Protein AF-A0A7V9FDI2-F1 (afdb_monomer)

Sequence (168 aa):
KSAIEATGGYRPEYYPAEDMDLWDRIADDTDNLILIQPEHLVAYRIHESSVSVAATRTQYLNLRWLKHSTDCRRSGRRELTRDEYLHYRSSHSAMRRLKNARELWSEVLYKNSTVLHVSGHRAKAMVPLVGSLFLYPSFWVSRMKSKFLKLGPHRPGLGQSQARNVSE

Mean predicted aligned error: 8.78 Å

pLDDT: mean 85.12, std 18.31, range [31.61, 97.5]

Solvent-accessible surface area (backbone atoms only — not comparable to full-atom values): 10045 Å² total; per-residue (Å²): 129,56,69,52,66,73,66,65,47,75,51,75,89,34,62,74,36,25,66,60,51,40,51,54,52,45,70,72,36,85,89,53,85,87,82,84,76,89,70,87,88,74,86,83,85,88,57,75,86,37,65,70,53,72,40,34,64,60,24,55,52,34,48,55,48,47,53,51,32,51,55,23,51,79,68,76,39,81,62,66,54,74,67,56,46,53,49,60,52,66,72,45,56,70,68,57,43,50,51,52,50,34,46,50,51,14,53,41,25,40,51,51,16,54,50,30,40,75,74,67,41,50,76,70,14,47,59,34,38,53,52,14,42,72,52,32,49,66,60,53,52,55,60,47,47,60,57,59,66,64,68,52,83,80,72,79,77,87,72,92,70,79,90,72,88,77,91,128

Foldseek 3Di:
DDLCVVLPHFDCLLPPCRVVLSVLSSVVDPVHDDDDDPDDPDDDDQACPDRCNVCVLSNVLSVVLSVVQSVCVVVVHDRDRSVRVVVVLVPDDPVVNLLVVLQSLLSSLQSVLVNCVVVVNNVVSVVSPVSSCVSPVVVVVVVVVVVVVVPDDPDPPDDPDDPDDDDD

Structure (mmCIF, N/CA/C/O backbone):
data_AF-A0A7V9FDI2-F1
#
_entry.id   AF-A0A7V9FDI2-F1
#
loop_
_atom_site.group_PDB
_atom_site.id
_atom_site.type_symbol
_atom_site.label_atom_id
_atom_site.label_alt_id
_atom_site.label_comp_id
_atom_site.label_asym_id
_atom_site.label_entity_id
_atom_site.label_seq_id
_atom_site.pdbx_PDB_ins_code
_atom_site.Cartn_x
_atom_site.Cartn_y
_atom_site.Cartn_z
_atom_site.occupancy
_atom_site.B_iso_or_equiv
_atom_site.auth_seq_id
_atom_site.auth_comp_id
_atom_site.auth_asym_id
_atom_site.auth_atom_id
_atom_site.pdbx_PDB_model_num
ATOM 1 N N . LYS A 1 1 ? -28.864 7.723 -4.125 1.00 62.22 1 LYS A N 1
ATOM 2 C CA . LYS A 1 1 ? -27.557 8.257 -3.677 1.00 62.22 1 LYS A CA 1
ATOM 3 C C . LYS A 1 1 ? -26.499 7.290 -4.179 1.00 62.22 1 LYS A C 1
ATOM 5 O O . LYS A 1 1 ? -26.734 6.093 -4.054 1.00 62.22 1 LYS A O 1
ATOM 10 N N . SER A 1 2 ? -25.440 7.748 -4.841 1.00 86.25 2 SER A N 1
ATOM 11 C CA . SER A 1 2 ? -24.406 6.815 -5.319 1.00 86.25 2 SER A CA 1
ATOM 12 C C . SER A 1 2 ? -23.674 6.180 -4.120 1.00 86.25 2 SER A C 1
ATOM 14 O O . SER A 1 2 ? -23.566 6.815 -3.071 1.00 86.25 2 SER A O 1
ATOM 16 N N . ALA A 1 3 ? -23.167 4.945 -4.240 1.00 89.75 3 ALA A N 1
ATOM 17 C CA . ALA A 1 3 ? -22.409 4.286 -3.157 1.00 89.75 3 ALA A CA 1
ATOM 18 C C . ALA A 1 3 ? -21.193 5.128 -2.703 1.00 89.75 3 ALA A C 1
ATOM 20 O O . ALA A 1 3 ? -20.820 5.167 -1.531 1.00 89.75 3 ALA A O 1
ATOM 21 N N . ILE A 1 4 ? -20.621 5.893 -3.635 1.00 91.56 4 ILE A N 1
ATOM 22 C CA . ILE A 1 4 ? -19.538 6.847 -3.379 1.00 91.56 4 ILE A CA 1
ATOM 23 C C . ILE A 1 4 ? -20.015 7.993 -2.472 1.00 91.56 4 ILE A C 1
ATOM 25 O O . ILE A 1 4 ? -19.371 8.307 -1.473 1.00 91.56 4 ILE A O 1
ATOM 29 N N . GLU A 1 5 ? -21.158 8.611 -2.774 1.00 90.56 5 GLU A N 1
ATOM 30 C CA . GLU A 1 5 ? -21.741 9.670 -1.936 1.00 90.56 5 GLU A CA 1
ATOM 31 C C . GLU A 1 5 ? -22.185 9.154 -0.563 1.00 90.56 5 GLU A C 1
ATOM 33 O O . GLU A 1 5 ? -22.148 9.898 0.420 1.00 90.56 5 GLU A O 1
ATOM 38 N N . ALA A 1 6 ? -22.664 7.910 -0.488 1.00 90.62 6 ALA A N 1
ATOM 39 C CA . ALA A 1 6 ? -23.076 7.285 0.766 1.00 90.62 6 ALA A CA 1
ATOM 40 C C . ALA A 1 6 ? -21.882 7.097 1.714 1.00 90.62 6 ALA A C 1
ATOM 42 O O . ALA A 1 6 ? -21.986 7.405 2.898 1.00 90.62 6 ALA A O 1
ATOM 43 N N . THR A 1 7 ? -20.728 6.707 1.168 1.00 91.88 7 THR A N 1
ATOM 44 C CA . THR A 1 7 ? -19.489 6.483 1.928 1.00 91.88 7 THR A CA 1
ATOM 45 C C . THR A 1 7 ? -18.670 7.752 2.186 1.00 91.88 7 THR A C 1
ATOM 47 O O . THR A 1 7 ? -17.694 7.698 2.936 1.00 91.88 7 THR A O 1
ATOM 50 N N . GLY A 1 8 ? -19.055 8.898 1.613 1.00 93.12 8 GLY A N 1
ATOM 51 C CA . GLY A 1 8 ? -18.385 10.190 1.812 1.00 93.12 8 GLY A CA 1
ATOM 52 C C . GLY A 1 8 ? -17.271 10.508 0.809 1.00 93.12 8 GLY A C 1
ATOM 53 O O . GLY A 1 8 ? -16.502 11.437 1.038 1.00 93.12 8 GLY A O 1
ATOM 54 N N . GLY A 1 9 ? -17.179 9.771 -0.303 1.00 94.38 9 GLY A N 1
ATOM 55 C CA . GLY A 1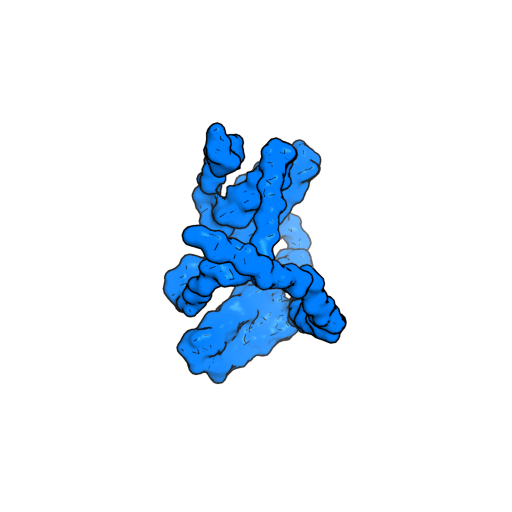 9 ? -16.232 10.051 -1.385 1.00 94.38 9 GLY A CA 1
ATOM 56 C C . GLY A 1 9 ? -14.775 9.713 -1.059 1.00 94.38 9 GLY A C 1
ATOM 57 O O . GLY A 1 9 ? -14.487 8.936 -0.147 1.00 94.38 9 GLY A O 1
ATOM 58 N N . TYR A 1 10 ? -13.849 10.259 -1.852 1.00 95.88 10 TYR A N 1
ATOM 59 C CA . TYR A 1 10 ? -12.407 10.052 -1.691 1.00 95.88 10 TYR A CA 1
ATOM 60 C C . TYR A 1 10 ? -11.847 10.824 -0.494 1.00 95.88 10 TYR A C 1
ATOM 62 O O . TYR A 1 10 ? -12.189 11.984 -0.272 1.00 95.88 10 TYR A O 1
ATOM 70 N N . ARG A 1 11 ? -10.924 10.186 0.229 1.00 96.12 11 ARG A N 1
ATOM 71 C CA . ARG A 1 11 ? -10.185 10.772 1.351 1.00 96.12 11 ARG A CA 1
ATOM 72 C C . ARG A 1 11 ? -8.760 11.138 0.908 1.00 96.12 11 ARG A C 1
ATOM 74 O O . ARG A 1 11 ? -7.940 10.230 0.730 1.00 96.12 11 ARG A O 1
ATOM 81 N N . PRO A 1 12 ? -8.449 12.428 0.668 1.00 95.62 12 PRO A N 1
ATOM 82 C CA . PRO A 1 12 ? -7.181 12.850 0.063 1.00 95.62 12 PRO A CA 1
ATOM 83 C C . PRO A 1 12 ? -5.948 12.499 0.906 1.00 95.62 12 PRO A C 1
ATOM 85 O O . PRO A 1 12 ? -4.851 12.354 0.371 1.00 95.62 12 PRO A O 1
ATOM 88 N N . GLU A 1 13 ? -6.108 12.311 2.214 1.00 95.25 13 GLU A N 1
ATOM 89 C CA . GLU A 1 13 ? -5.040 11.914 3.126 1.00 95.25 13 GLU A CA 1
ATOM 90 C C . GLU A 1 13 ? -4.408 10.555 2.774 1.00 95.25 13 GLU A C 1
ATOM 92 O O . GLU A 1 13 ? -3.234 10.334 3.084 1.00 95.25 13 GLU A O 1
ATOM 97 N N . TYR A 1 14 ? -5.135 9.671 2.079 1.00 95.00 14 TYR A N 1
ATOM 98 C CA . TYR A 1 14 ? -4.626 8.366 1.646 1.00 95.00 14 TYR A CA 1
ATOM 99 C C . TYR A 1 14 ? -3.825 8.414 0.339 1.00 95.00 14 TYR A C 1
ATOM 101 O O . TYR A 1 14 ? -3.200 7.410 -0.011 1.00 95.00 14 TYR A O 1
ATOM 109 N N . TYR A 1 15 ? -3.752 9.554 -0.355 1.00 94.50 15 TYR A N 1
ATOM 110 C CA . TYR A 1 15 ? -3.069 9.655 -1.647 1.00 94.50 15 TYR A CA 1
ATOM 111 C C . TYR A 1 15 ? -1.597 9.212 -1.591 1.00 94.50 15 TYR A C 1
ATOM 113 O O . TYR A 1 15 ? -0.841 9.744 -0.769 1.00 94.50 15 TYR A O 1
ATOM 121 N N . PRO A 1 16 ? -1.132 8.268 -2.443 1.00 94.06 16 PRO A N 1
ATOM 122 C CA . PRO A 1 16 ? -1.783 7.724 -3.649 1.00 94.06 16 PRO A CA 1
ATOM 123 C C . PRO A 1 16 ? -2.365 6.300 -3.467 1.00 94.06 16 PRO A C 1
ATOM 125 O O . PRO A 1 16 ? -1.913 5.342 -4.103 1.00 94.06 16 PRO A O 1
ATOM 128 N N . ALA A 1 17 ? -3.283 6.135 -2.519 1.00 95.44 17 ALA A N 1
ATOM 129 C CA . ALA A 1 17 ? -4.001 4.891 -2.213 1.00 95.44 17 ALA A CA 1
ATOM 130 C C . ALA A 1 17 ? -5.466 5.157 -1.793 1.00 95.44 17 ALA A C 1
ATOM 132 O O . ALA A 1 17 ? -6.093 4.342 -1.116 1.00 95.44 17 ALA A O 1
ATOM 133 N N . GLU A 1 18 ? -5.990 6.331 -2.138 1.00 95.81 18 GLU A N 1
ATOM 134 C CA . GLU A 1 18 ? -7.337 6.804 -1.817 1.00 95.81 18 GLU A CA 1
ATOM 135 C C . GLU A 1 18 ? -8.439 5.984 -2.496 1.00 95.81 18 GLU A C 1
ATOM 137 O O . GLU A 1 18 ? -9.543 5.867 -1.967 1.00 95.81 18 GLU A O 1
ATOM 142 N N . ASP A 1 19 ? -8.133 5.398 -3.652 1.00 94.94 19 ASP A N 1
ATOM 143 C CA . ASP A 1 19 ? -9.007 4.495 -4.391 1.00 94.94 19 ASP A CA 1
ATOM 144 C C . ASP A 1 19 ? -9.277 3.212 -3.605 1.00 94.94 19 ASP A C 1
ATOM 146 O O . ASP A 1 19 ? -10.429 2.816 -3.435 1.00 94.94 19 ASP A O 1
ATOM 150 N N . MET A 1 20 ? -8.225 2.605 -3.063 1.00 95.81 20 MET A N 1
ATOM 151 C CA . MET A 1 20 ? -8.323 1.419 -2.220 1.00 95.81 20 MET A CA 1
ATOM 152 C C . MET A 1 20 ? -9.124 1.702 -0.942 1.00 95.81 20 MET A C 1
ATOM 154 O O . MET A 1 20 ? -9.899 0.848 -0.524 1.00 95.81 20 MET A O 1
ATOM 158 N N . ASP A 1 21 ? -8.977 2.888 -0.334 1.00 96.75 21 ASP A N 1
ATOM 159 C CA . ASP A 1 21 ? -9.728 3.248 0.883 1.00 96.75 21 ASP A CA 1
ATOM 160 C C . ASP A 1 21 ? -11.222 3.387 0.580 1.00 96.75 21 ASP A C 1
ATOM 162 O O . ASP A 1 21 ? -12.061 2.899 1.341 1.00 96.75 21 ASP A O 1
ATOM 166 N N . LEU A 1 22 ? -11.558 4.021 -0.547 1.00 95.88 22 LEU A N 1
ATOM 167 C CA . LEU A 1 22 ? -12.938 4.147 -0.996 1.00 95.88 22 LEU A CA 1
ATOM 168 C C . LEU A 1 22 ? -13.573 2.771 -1.216 1.00 95.88 22 LEU A C 1
ATOM 170 O O . LEU A 1 22 ? -14.664 2.520 -0.707 1.00 95.88 22 LEU A O 1
ATOM 174 N N . TRP A 1 23 ? -12.888 1.872 -1.927 1.00 95.38 23 TRP A N 1
ATOM 175 C CA . TRP A 1 23 ? -13.394 0.519 -2.166 1.00 95.38 23 TRP A CA 1
ATOM 176 C C . TRP A 1 23 ? -13.550 -0.290 -0.878 1.00 95.38 23 TRP A C 1
ATOM 178 O O . TRP A 1 23 ? -14.573 -0.952 -0.722 1.00 95.38 23 TRP A O 1
ATOM 188 N N . ASP A 1 24 ? -12.602 -0.202 0.060 1.00 95.00 24 ASP A N 1
ATOM 189 C CA . ASP A 1 24 ? -12.718 -0.857 1.369 1.00 95.00 24 ASP A CA 1
ATOM 190 C C . ASP A 1 24 ? -13.944 -0.344 2.141 1.00 95.00 24 ASP A C 1
ATOM 192 O O . ASP A 1 24 ? -14.679 -1.140 2.719 1.00 95.00 24 ASP A O 1
ATOM 196 N N . ARG A 1 25 ? -14.208 0.970 2.126 1.00 94.81 25 ARG A N 1
ATOM 197 C CA . ARG A 1 25 ? -15.391 1.554 2.785 1.00 94.81 25 ARG A CA 1
ATOM 198 C C . ARG A 1 25 ? -16.703 1.165 2.116 1.00 94.81 25 ARG A C 1
ATOM 200 O O . ARG A 1 25 ? -17.670 0.910 2.822 1.00 94.81 25 ARG A O 1
ATOM 207 N N . ILE A 1 26 ? -16.742 1.111 0.784 1.00 95.00 26 ILE A N 1
ATOM 208 C CA . ILE A 1 26 ? -17.917 0.623 0.047 1.00 95.00 26 ILE A CA 1
ATOM 209 C C . ILE A 1 26 ? -18.167 -0.852 0.375 1.00 95.00 26 ILE A C 1
ATOM 211 O O . ILE A 1 26 ? -19.316 -1.241 0.545 1.00 95.00 26 ILE A O 1
ATOM 215 N N . ALA A 1 27 ? -17.107 -1.656 0.492 1.00 93.50 27 ALA A N 1
ATOM 216 C CA . ALA A 1 27 ? -17.198 -3.076 0.822 1.00 93.50 27 ALA A CA 1
ATOM 217 C C . ALA A 1 27 ? -17.610 -3.350 2.277 1.00 93.50 27 ALA A C 1
ATOM 219 O O . ALA A 1 27 ? -18.158 -4.412 2.558 1.00 93.50 27 ALA A O 1
ATOM 220 N N . ASP A 1 28 ? -17.314 -2.432 3.200 1.00 92.19 28 ASP A N 1
ATOM 221 C CA . ASP A 1 28 ? -17.702 -2.545 4.610 1.00 92.19 28 ASP A CA 1
ATOM 222 C C . ASP A 1 28 ? -19.181 -2.181 4.855 1.00 92.19 28 ASP A C 1
ATOM 224 O O . ASP A 1 28 ? -19.725 -2.506 5.910 1.00 92.19 28 ASP A O 1
ATOM 228 N N . ASP A 1 29 ? -19.832 -1.511 3.902 1.00 89.12 29 ASP A N 1
ATOM 229 C CA . ASP A 1 29 ? -21.247 -1.143 3.964 1.00 89.12 29 ASP A CA 1
ATOM 230 C C . ASP A 1 29 ? -22.132 -2.306 3.482 1.00 89.12 29 ASP A C 1
ATOM 232 O O . ASP A 1 29 ? -22.023 -2.770 2.346 1.00 89.12 29 ASP A O 1
ATOM 236 N N . THR A 1 30 ? -23.020 -2.776 4.363 1.00 82.44 30 THR A N 1
ATOM 237 C CA . THR A 1 30 ? -23.882 -3.946 4.138 1.00 82.44 30 THR A CA 1
ATOM 238 C C . THR A 1 30 ? -24.951 -3.731 3.075 1.00 82.44 30 THR A C 1
ATOM 240 O O . THR A 1 30 ? -25.483 -4.713 2.557 1.00 82.44 30 THR A O 1
ATOM 243 N N . ASP A 1 31 ? -25.261 -2.478 2.743 1.00 88.06 31 ASP A N 1
ATOM 244 C CA . ASP A 1 31 ? -26.266 -2.148 1.732 1.00 88.06 31 ASP A CA 1
ATOM 245 C C . ASP A 1 31 ? -25.690 -2.213 0.305 1.00 88.06 31 ASP A C 1
ATOM 247 O O . ASP A 1 31 ? -26.438 -2.182 -0.678 1.00 88.06 31 ASP A O 1
ATOM 251 N N . ASN A 1 32 ? -24.363 -2.342 0.166 1.00 87.88 32 ASN A N 1
ATOM 252 C CA . ASN A 1 32 ? -23.687 -2.421 -1.123 1.00 87.88 32 ASN A CA 1
ATOM 253 C C . ASN A 1 32 ? -23.331 -3.867 -1.492 1.00 87.88 32 ASN A C 1
ATOM 255 O O . ASN A 1 32 ? -22.683 -4.596 -0.744 1.00 87.88 32 ASN A O 1
ATOM 259 N N . LEU A 1 33 ? -23.672 -4.263 -2.721 1.00 90.19 33 LEU A N 1
ATOM 260 C CA . LEU A 1 33 ? -23.220 -5.517 -3.322 1.00 90.19 33 LEU A CA 1
ATOM 261 C C . LEU A 1 33 ? -22.106 -5.240 -4.339 1.00 90.19 33 LEU A C 1
ATOM 263 O O . LEU A 1 33 ? -22.330 -4.559 -5.340 1.00 90.19 33 LEU A O 1
ATOM 267 N N . ILE A 1 34 ? -20.916 -5.802 -4.112 1.00 91.06 34 ILE A N 1
ATOM 268 C CA . ILE A 1 34 ? -19.789 -5.714 -5.051 1.00 91.06 34 ILE A CA 1
ATOM 269 C C . ILE A 1 34 ? -19.743 -6.979 -5.911 1.00 91.06 34 ILE A C 1
ATOM 271 O O . ILE A 1 34 ? -19.492 -8.077 -5.415 1.00 91.06 34 ILE A O 1
ATOM 275 N N . LEU A 1 35 ? -19.946 -6.812 -7.218 1.00 92.94 35 LEU A N 1
ATOM 276 C CA . LEU A 1 35 ? -19.824 -7.878 -8.213 1.00 92.94 35 LEU A CA 1
ATOM 277 C C . LEU A 1 35 ? -18.480 -7.769 -8.945 1.00 92.94 35 LEU A C 1
ATOM 279 O O . LEU A 1 35 ? -18.022 -6.671 -9.257 1.00 92.94 35 LEU A O 1
ATOM 283 N N . ILE A 1 36 ? -17.851 -8.911 -9.234 1.00 91.44 36 ILE A N 1
ATOM 284 C CA . ILE A 1 36 ? -16.570 -8.980 -9.951 1.00 91.44 36 ILE A CA 1
ATOM 285 C C . ILE A 1 36 ? -16.824 -9.521 -11.356 1.00 91.44 36 ILE A C 1
ATOM 287 O O . ILE A 1 36 ? -17.232 -10.671 -11.506 1.00 91.44 36 ILE A O 1
ATOM 291 N N . GLN A 1 37 ? -16.534 -8.707 -12.370 1.00 93.31 37 GLN A N 1
ATOM 292 C CA . GLN A 1 37 ? -16.608 -9.116 -13.771 1.00 93.31 37 GLN A CA 1
ATOM 293 C C . GLN A 1 37 ? -15.315 -9.842 -14.182 1.00 93.31 37 GLN A C 1
ATOM 295 O O . GLN A 1 37 ? -14.235 -9.262 -14.026 1.00 93.31 37 GLN A O 1
ATOM 300 N N . PRO A 1 38 ? -15.375 -11.098 -14.670 1.00 92.00 38 PRO A N 1
ATOM 301 C CA . PRO A 1 38 ? -14.176 -11.861 -15.014 1.00 92.00 38 PRO A CA 1
ATOM 302 C C . PRO A 1 38 ? -13.508 -11.399 -16.317 1.00 92.00 38 PRO A C 1
ATOM 304 O O . PRO A 1 38 ? -12.317 -11.648 -16.510 1.00 92.00 38 PRO A O 1
ATOM 307 N N . GLU A 1 39 ? -14.241 -10.743 -17.215 1.00 95.25 39 GLU A N 1
ATOM 308 C CA . GLU A 1 39 ? -13.729 -10.267 -18.495 1.00 95.25 39 GLU A CA 1
ATOM 309 C C . GLU A 1 39 ? -12.788 -9.069 -18.325 1.00 95.25 39 GLU A C 1
ATOM 311 O O . GLU A 1 39 ? -13.028 -8.125 -17.571 1.00 95.25 39 GLU A O 1
ATOM 316 N N . HIS A 1 40 ? -11.710 -9.072 -19.106 1.00 91.69 40 HIS A N 1
ATOM 317 C CA . HIS A 1 40 ? -10.782 -7.953 -19.167 1.00 91.69 40 HIS A CA 1
ATOM 318 C C . HIS A 1 40 ? -11.372 -6.821 -20.011 1.00 91.69 40 HIS A C 1
ATOM 320 O O . HIS A 1 40 ? -11.315 -6.863 -21.237 1.00 91.69 40 HIS A O 1
ATOM 326 N N . LEU A 1 41 ? -11.911 -5.796 -19.350 1.00 93.81 41 LEU A N 1
ATOM 327 C CA . LEU A 1 41 ? -12.520 -4.646 -20.031 1.00 93.81 41 LEU A CA 1
ATOM 328 C C . LEU A 1 41 ? -11.548 -3.483 -20.277 1.00 93.81 41 LEU A C 1
ATOM 330 O O . LEU A 1 41 ? -11.828 -2.607 -21.089 1.00 93.81 41 LEU A O 1
ATOM 334 N N . VAL A 1 42 ? -10.412 -3.448 -19.572 1.00 91.88 42 VAL A N 1
ATOM 335 C CA . VAL A 1 42 ? -9.474 -2.317 -19.610 1.00 91.88 42 VAL A CA 1
ATOM 336 C C . VAL A 1 42 ? -8.031 -2.806 -19.696 1.00 91.88 42 VAL A C 1
ATOM 338 O O . VAL A 1 42 ? -7.612 -3.690 -18.948 1.00 91.88 42 VAL A O 1
ATOM 341 N N . ALA A 1 43 ? -7.246 -2.176 -20.573 1.00 89.50 43 ALA A N 1
ATOM 342 C CA . ALA A 1 43 ? -5.795 -2.309 -20.615 1.00 89.50 43 ALA A CA 1
ATOM 343 C C . ALA A 1 43 ? -5.148 -1.109 -19.910 1.00 89.50 43 ALA A C 1
ATOM 345 O O . ALA A 1 43 ? -5.220 0.023 -20.387 1.00 89.50 43 ALA A O 1
ATOM 346 N N . TYR A 1 44 ? -4.510 -1.348 -18.764 1.00 85.75 44 TYR A N 1
ATOM 347 C CA . TYR A 1 44 ? -3.835 -0.289 -18.017 1.00 85.75 44 TYR A CA 1
ATOM 348 C C . TYR A 1 44 ? -2.410 -0.069 -18.537 1.00 85.75 44 TYR A C 1
ATOM 350 O O . TYR A 1 44 ? -1.621 -1.012 -18.640 1.00 85.75 44 TYR A O 1
ATOM 358 N N . ARG A 1 45 ? -2.047 1.184 -18.833 1.00 87.00 45 ARG A N 1
ATOM 359 C CA . ARG A 1 45 ? -0.683 1.539 -19.245 1.00 87.00 45 ARG A CA 1
ATOM 360 C C . ARG A 1 45 ? 0.219 1.668 -18.019 1.00 87.00 45 ARG A C 1
ATOM 362 O O . ARG A 1 45 ? -0.011 2.502 -17.150 1.00 87.00 45 ARG A O 1
ATOM 369 N N . ILE A 1 46 ? 1.302 0.899 -17.990 1.00 83.56 46 ILE A N 1
ATOM 370 C CA . ILE A 1 46 ? 2.368 1.058 -16.995 1.00 83.56 46 ILE A CA 1
ATOM 371 C C . ILE A 1 46 ? 3.414 2.014 -17.570 1.00 83.56 46 ILE A C 1
ATOM 373 O O . ILE A 1 46 ? 3.964 1.751 -18.635 1.00 83.56 46 ILE A O 1
ATOM 377 N N . HIS A 1 47 ? 3.689 3.114 -16.872 1.00 84.12 47 HIS A N 1
ATOM 378 C CA . HIS A 1 47 ? 4.732 4.066 -17.250 1.00 84.12 47 HIS A CA 1
ATOM 379 C C . HIS A 1 47 ? 5.406 4.677 -16.015 1.00 84.12 47 HIS A C 1
ATOM 381 O O . HIS A 1 47 ? 4.823 4.739 -14.928 1.00 84.12 47 HIS A O 1
ATOM 387 N N . GLU A 1 48 ? 6.646 5.131 -16.194 1.00 81.69 48 GLU A N 1
ATOM 388 C CA . GLU A 1 48 ? 7.517 5.631 -15.121 1.00 81.69 48 GLU A CA 1
ATOM 389 C C . GLU A 1 48 ? 6.978 6.889 -14.437 1.00 81.69 48 GLU A C 1
ATOM 391 O O . GLU A 1 48 ? 7.115 7.042 -13.228 1.00 81.69 48 GLU A O 1
ATOM 396 N N . SER A 1 49 ? 6.308 7.758 -15.195 1.00 84.88 49 SER A N 1
ATOM 397 C CA . SER A 1 49 ? 5.718 8.998 -14.680 1.00 84.88 49 SER A CA 1
ATOM 398 C C . SER A 1 49 ? 4.371 8.811 -13.976 1.00 84.88 49 SER A C 1
ATOM 400 O O . SER A 1 49 ? 3.769 9.792 -13.549 1.00 84.88 49 SER A O 1
ATOM 402 N N . SER A 1 50 ? 3.867 7.578 -13.849 1.00 87.44 50 SER A N 1
ATOM 403 C CA . SER A 1 50 ? 2.634 7.345 -13.094 1.00 87.44 50 SER A CA 1
ATOM 404 C C . SER A 1 50 ? 2.865 7.626 -11.611 1.00 87.44 50 SER A C 1
ATOM 406 O O . SER A 1 50 ? 3.922 7.309 -11.061 1.00 87.44 50 SER A O 1
ATOM 408 N N . VAL A 1 51 ? 1.860 8.187 -10.939 1.00 87.88 51 VAL A N 1
ATOM 409 C CA . VAL A 1 51 ? 1.929 8.526 -9.508 1.00 87.88 51 VAL A CA 1
ATOM 410 C C . VAL A 1 51 ? 2.324 7.311 -8.669 1.00 87.88 51 VAL A C 1
ATOM 412 O O . VAL A 1 51 ? 3.209 7.404 -7.820 1.00 87.88 51 VAL A O 1
ATOM 415 N N . SER A 1 52 ? 1.728 6.149 -8.947 1.00 83.56 52 SER A N 1
ATOM 416 C CA . SER A 1 52 ? 2.034 4.896 -8.250 1.00 83.56 52 SER A CA 1
ATOM 417 C C . SER A 1 52 ? 3.488 4.446 -8.409 1.00 83.56 52 SER A C 1
ATOM 419 O O . SER A 1 52 ? 3.992 3.685 -7.589 1.00 83.56 52 SER A O 1
ATOM 421 N N . VAL A 1 53 ? 4.178 4.887 -9.465 1.00 86.81 53 VAL A N 1
ATOM 422 C CA . VAL A 1 53 ? 5.606 4.622 -9.660 1.00 86.81 53 VAL A CA 1
ATOM 423 C C . VAL A 1 53 ? 6.445 5.710 -8.995 1.00 86.81 53 VAL A C 1
ATOM 425 O O . VAL A 1 53 ? 7.289 5.391 -8.154 1.00 86.81 53 VAL A O 1
ATOM 428 N N . ALA A 1 54 ? 6.170 6.982 -9.286 1.00 88.81 54 ALA A N 1
ATOM 429 C CA . ALA A 1 54 ? 6.912 8.117 -8.738 1.00 88.81 54 ALA A CA 1
ATOM 430 C C . ALA A 1 54 ? 6.876 8.165 -7.198 1.00 88.81 54 ALA A C 1
ATOM 432 O O . ALA A 1 54 ? 7.874 8.483 -6.553 1.00 88.81 54 ALA A O 1
ATOM 433 N N . ALA A 1 55 ? 5.748 7.782 -6.596 1.00 91.62 55 ALA A N 1
ATOM 434 C CA . ALA A 1 55 ? 5.520 7.797 -5.156 1.00 91.62 55 ALA A CA 1
ATOM 435 C C . ALA A 1 55 ? 5.430 6.387 -4.540 1.00 91.62 55 ALA A C 1
ATOM 437 O O . ALA A 1 55 ? 4.829 6.224 -3.479 1.00 91.62 55 ALA A O 1
ATOM 438 N N . THR A 1 56 ? 6.056 5.371 -5.155 1.00 93.25 56 THR A N 1
ATOM 439 C CA . THR A 1 56 ? 5.953 3.947 -4.753 1.00 93.25 56 THR A CA 1
ATOM 440 C C . THR A 1 56 ? 6.100 3.725 -3.241 1.00 93.25 56 THR A C 1
ATOM 442 O O . THR A 1 56 ? 5.293 3.039 -2.615 1.00 93.25 56 THR A O 1
ATOM 445 N N . ARG A 1 57 ? 7.126 4.315 -2.610 1.00 95.06 57 ARG A N 1
ATOM 446 C CA . ARG A 1 57 ? 7.350 4.156 -1.161 1.00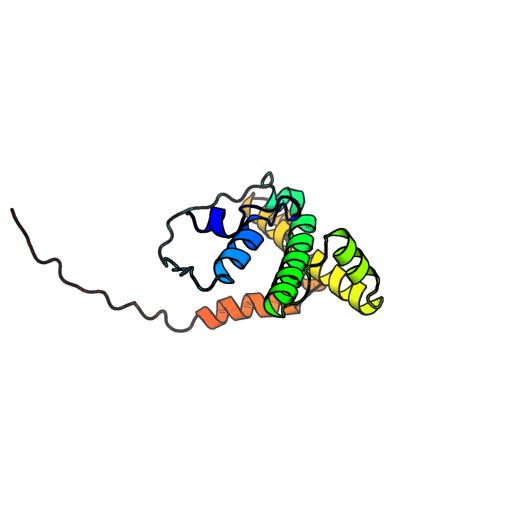 95.06 57 ARG A CA 1
ATOM 447 C C . ARG A 1 57 ? 6.199 4.741 -0.341 1.00 95.06 57 ARG A C 1
ATOM 449 O O . ARG A 1 57 ? 5.753 4.103 0.609 1.00 95.06 57 ARG A O 1
ATOM 456 N N . THR A 1 58 ? 5.736 5.936 -0.697 1.00 94.94 58 THR A N 1
ATOM 457 C CA . THR A 1 58 ? 4.597 6.593 -0.045 1.00 94.94 58 THR A CA 1
ATOM 458 C C . THR A 1 58 ? 3.326 5.778 -0.238 1.00 94.94 58 THR A C 1
ATOM 460 O O . THR A 1 58 ? 2.618 5.542 0.734 1.00 94.94 58 THR A O 1
ATOM 463 N N . GLN A 1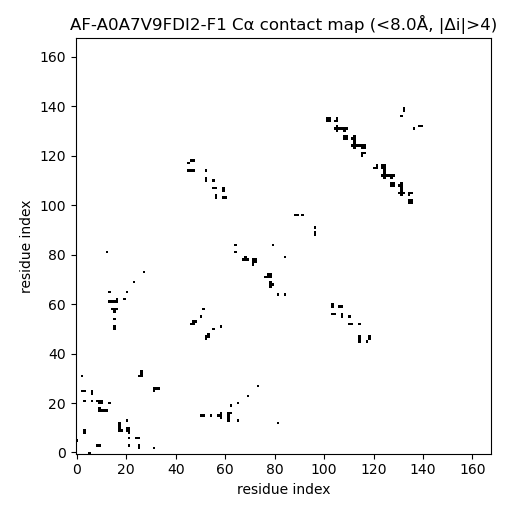 59 ? 3.097 5.251 -1.443 1.00 94.94 59 GLN A N 1
ATOM 464 C CA . GLN A 1 59 ? 1.971 4.370 -1.734 1.00 94.94 59 GLN A CA 1
ATOM 465 C C . GLN A 1 59 ? 1.953 3.153 -0.804 1.00 94.94 59 GLN A C 1
ATOM 467 O O . GLN A 1 59 ? 0.954 2.908 -0.139 1.00 94.94 59 GLN A O 1
ATOM 472 N N . TYR A 1 60 ? 3.063 2.419 -0.680 1.00 95.12 60 TYR A N 1
ATOM 473 C CA . TYR A 1 60 ? 3.124 1.255 0.213 1.00 95.12 60 TYR A CA 1
ATOM 474 C C . TYR A 1 60 ? 2.954 1.618 1.692 1.00 95.12 60 TYR A C 1
ATOM 476 O O . TYR A 1 60 ? 2.367 0.849 2.454 1.00 95.12 60 TYR A O 1
ATOM 484 N N . LEU A 1 61 ? 3.456 2.777 2.121 1.00 95.38 61 LEU A N 1
ATOM 485 C CA . LEU A 1 61 ? 3.230 3.270 3.480 1.00 95.38 61 LEU A CA 1
ATOM 486 C C . LEU A 1 61 ? 1.748 3.560 3.730 1.00 95.38 61 LEU A C 1
ATOM 488 O O . LEU A 1 61 ? 1.226 3.143 4.764 1.00 95.38 61 LEU A O 1
ATOM 492 N N . ASN A 1 62 ? 1.080 4.204 2.776 1.00 96.06 62 ASN A N 1
ATOM 493 C CA . ASN A 1 62 ? -0.343 4.501 2.863 1.00 96.06 62 ASN A CA 1
ATOM 494 C C . ASN A 1 62 ? -1.191 3.232 2.776 1.00 96.06 62 ASN A C 1
ATOM 496 O O . ASN A 1 62 ? -2.117 3.101 3.556 1.00 96.06 62 ASN A O 1
ATOM 500 N N . LEU A 1 63 ? -0.836 2.247 1.946 1.00 96.19 63 LEU A N 1
ATOM 501 C CA . LEU A 1 63 ? -1.516 0.944 1.915 1.00 96.19 63 LEU A CA 1
ATOM 502 C C . LEU A 1 63 ? -1.417 0.205 3.258 1.00 96.19 63 LEU A C 1
ATOM 504 O O . LEU A 1 63 ? -2.369 -0.439 3.694 1.00 96.19 63 LEU A O 1
ATOM 508 N N . ARG A 1 64 ? -0.271 0.294 3.945 1.00 96.56 64 ARG A N 1
ATOM 509 C CA . ARG A 1 64 ? -0.107 -0.284 5.291 1.00 96.56 64 ARG A CA 1
ATOM 510 C C . ARG A 1 64 ? -0.922 0.472 6.343 1.00 96.56 64 ARG A C 1
ATOM 512 O O . ARG A 1 64 ? -1.421 -0.165 7.271 1.00 96.56 64 ARG A O 1
ATOM 519 N N . TRP A 1 65 ? -1.030 1.795 6.217 1.00 97.50 65 TRP A N 1
ATOM 520 C CA . TRP A 1 65 ? -1.896 2.613 7.068 1.00 97.50 65 TRP A CA 1
ATOM 521 C C . TRP A 1 65 ? -3.369 2.290 6.824 1.00 97.50 65 TRP A C 1
ATOM 523 O O . TRP A 1 65 ? -4.053 1.928 7.768 1.00 97.50 65 TRP A O 1
ATOM 533 N N . LEU A 1 66 ? -3.808 2.288 5.569 1.00 97.50 66 LEU A N 1
ATOM 534 C CA . LEU A 1 66 ? -5.144 1.903 5.125 1.00 97.50 66 LEU A CA 1
ATOM 535 C C . LEU A 1 66 ? -5.539 0.537 5.670 1.00 97.50 66 LEU A C 1
ATOM 537 O O . LEU A 1 66 ? -6.561 0.432 6.330 1.00 97.50 66 LEU A O 1
ATOM 541 N N . LYS A 1 67 ? -4.687 -0.486 5.519 1.00 96.88 67 LYS A N 1
ATOM 542 C CA . LYS A 1 67 ? -4.953 -1.810 6.100 1.00 96.88 67 LYS A CA 1
ATOM 543 C C . LYS A 1 67 ? -5.205 -1.732 7.610 1.00 96.88 67 LYS A C 1
ATOM 545 O O . LYS A 1 67 ? -6.129 -2.359 8.111 1.00 96.88 67 LYS A O 1
ATOM 550 N N . HIS A 1 68 ? -4.384 -0.969 8.333 1.00 97.12 68 HIS A N 1
ATOM 551 C CA . HIS A 1 68 ? -4.569 -0.774 9.768 1.00 97.12 68 HIS A CA 1
ATOM 552 C C . HIS A 1 68 ? -5.877 -0.034 10.087 1.00 97.12 68 HIS A C 1
ATOM 554 O O . HIS A 1 68 ? -6.576 -0.427 11.017 1.00 97.12 68 HIS A O 1
ATOM 560 N N . SER A 1 69 ? -6.227 0.993 9.312 1.00 96.75 69 SER A N 1
ATOM 561 C CA . SER A 1 69 ? -7.491 1.722 9.438 1.00 96.75 69 SER A CA 1
ATOM 562 C C . SER A 1 69 ? -8.693 0.812 9.186 1.00 96.75 69 SER A C 1
ATOM 564 O O . SER A 1 69 ? -9.603 0.787 10.009 1.00 96.75 69 SER A O 1
ATOM 566 N N . THR A 1 70 ? -8.663 -0.003 8.128 1.00 96.19 70 THR A N 1
ATOM 567 C CA . 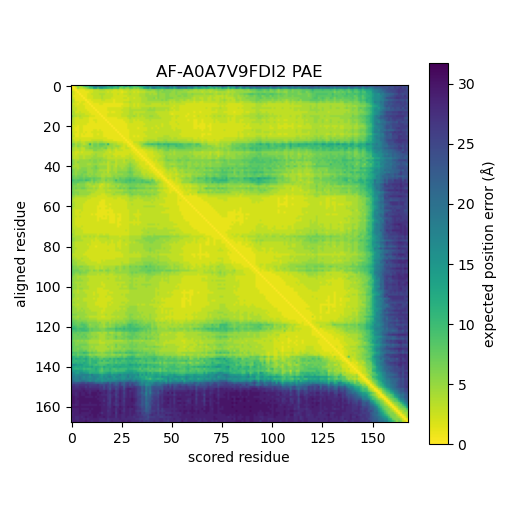THR A 1 70 ? -9.694 -1.005 7.819 1.00 96.19 70 THR A CA 1
ATOM 568 C C . THR A 1 70 ? -9.839 -2.019 8.958 1.00 96.19 70 THR A C 1
ATOM 570 O O . THR A 1 70 ? -10.952 -2.285 9.410 1.00 96.19 70 THR A O 1
ATOM 573 N N . ASP A 1 71 ? -8.729 -2.532 9.501 1.00 96.75 71 ASP A N 1
ATOM 574 C CA . ASP A 1 71 ? -8.750 -3.440 10.658 1.00 96.75 71 ASP A CA 1
ATOM 575 C C . ASP A 1 71 ? -9.351 -2.762 11.909 1.00 96.75 71 ASP A C 1
ATOM 577 O O . ASP A 1 71 ? -10.097 -3.389 12.669 1.00 96.75 71 ASP A O 1
ATOM 581 N N . CYS A 1 72 ? -9.051 -1.481 12.153 1.00 96.12 72 CYS A N 1
ATOM 582 C CA . CYS A 1 72 ? -9.651 -0.705 13.242 1.00 96.12 72 CYS A CA 1
ATOM 583 C C . CYS A 1 72 ? -11.159 -0.525 13.042 1.00 96.12 72 CYS A C 1
ATOM 585 O O . CYS A 1 72 ? -11.923 -0.876 13.940 1.00 96.12 72 CYS A O 1
ATOM 587 N N . ARG A 1 73 ? -11.589 -0.087 11.856 1.00 94.31 73 ARG A N 1
ATOM 588 C CA . ARG A 1 73 ? -12.999 0.125 11.507 1.00 94.31 73 ARG A CA 1
ATOM 589 C C . ARG A 1 73 ? -13.830 -1.141 11.700 1.00 94.31 73 ARG A C 1
ATOM 591 O O . ARG A 1 73 ? -14.822 -1.120 12.422 1.00 94.31 73 ARG A O 1
ATOM 598 N N . ARG A 1 74 ? -13.367 -2.270 11.152 1.00 94.31 74 ARG A N 1
ATOM 599 C CA . ARG A 1 74 ? -14.033 -3.582 11.269 1.00 94.31 74 ARG A CA 1
ATOM 600 C C . ARG A 1 74 ? -14.070 -4.132 12.693 1.00 94.31 74 ARG A C 1
ATOM 602 O O . ARG A 1 74 ? -14.910 -4.966 13.003 1.00 94.31 74 ARG A O 1
ATOM 609 N N . SER A 1 75 ? -13.167 -3.674 13.559 1.00 96.00 75 SER A N 1
ATOM 610 C CA . SER A 1 75 ? -13.163 -4.021 14.987 1.00 96.00 75 SER A CA 1
ATOM 611 C C . SER A 1 75 ? -13.883 -2.993 15.868 1.00 96.00 75 SER A C 1
ATOM 613 O O . SER A 1 75 ? -13.789 -3.083 17.090 1.00 96.00 75 SER A O 1
ATOM 615 N N . GLY A 1 76 ? -14.575 -2.008 15.281 1.00 95.12 76 GLY A N 1
ATOM 616 C CA . GLY A 1 76 ? -15.270 -0.948 16.020 1.00 95.12 76 GLY A CA 1
ATOM 617 C C . GLY A 1 76 ? -14.334 0.024 16.749 1.00 95.12 76 GLY A C 1
ATOM 618 O O . GLY A 1 76 ? -14.767 0.756 17.637 1.00 95.12 76 GLY A O 1
ATOM 619 N N . ARG A 1 77 ? -13.040 0.031 16.412 1.00 96.38 77 ARG A N 1
ATOM 620 C CA . ARG A 1 77 ? -12.035 0.934 16.988 1.00 96.38 77 ARG A CA 1
ATOM 621 C C . ARG A 1 77 ? -11.873 2.179 16.125 1.00 96.38 77 ARG A C 1
ATOM 623 O O . ARG A 1 77 ? -12.039 2.142 14.909 1.00 96.38 77 ARG A O 1
ATOM 630 N N . ARG A 1 78 ? -11.465 3.280 16.759 1.00 96.06 78 ARG A N 1
ATOM 631 C CA . ARG A 1 78 ? -11.157 4.537 16.067 1.00 96.06 78 ARG A CA 1
ATOM 632 C C . ARG A 1 78 ? -10.001 4.350 15.075 1.00 96.06 78 ARG A C 1
ATOM 634 O O . ARG A 1 78 ? -8.959 3.801 15.433 1.00 96.06 78 ARG A O 1
ATOM 641 N N . GLU A 1 79 ? -10.171 4.860 13.858 1.00 96.56 79 GLU A N 1
ATOM 642 C CA . GLU A 1 79 ? -9.088 4.975 12.875 1.00 96.56 79 GLU A CA 1
ATOM 643 C C . GLU A 1 79 ? -8.030 5.981 13.360 1.00 96.56 79 GLU A C 1
ATOM 645 O O . GLU A 1 79 ? -8.356 7.063 13.858 1.00 96.56 79 GLU A O 1
ATOM 650 N N . LEU A 1 80 ? -6.753 5.621 13.222 1.00 96.44 80 LEU A N 1
ATOM 651 C CA . LEU A 1 80 ? -5.649 6.532 13.512 1.00 96.44 80 LEU A CA 1
ATOM 652 C C . LEU A 1 80 ? -5.460 7.507 12.353 1.00 96.44 80 LEU A C 1
ATOM 654 O O . LEU A 1 80 ? -5.526 7.103 11.189 1.00 96.44 80 LEU A O 1
ATOM 658 N N . THR A 1 81 ? -5.135 8.760 12.662 1.00 96.38 81 THR A N 1
ATOM 659 C CA . THR A 1 81 ? -4.629 9.694 11.650 1.00 96.38 81 THR A CA 1
ATOM 660 C C . THR A 1 81 ? -3.268 9.226 11.132 1.00 96.38 81 THR A C 1
ATOM 662 O O . THR A 1 81 ? -2.603 8.373 11.731 1.00 96.38 81 THR A O 1
ATOM 665 N N . ARG A 1 82 ? -2.811 9.796 10.013 1.00 94.31 82 ARG A N 1
ATOM 666 C CA . ARG A 1 82 ? -1.522 9.425 9.417 1.00 94.31 82 ARG A CA 1
ATOM 667 C C . ARG A 1 82 ? -0.368 9.600 10.398 1.00 94.31 82 ARG A C 1
ATOM 669 O O . ARG A 1 82 ? 0.479 8.716 10.517 1.00 94.31 82 ARG A O 1
ATOM 676 N N . ASP A 1 83 ? -0.350 10.717 11.113 1.00 95.88 83 ASP A N 1
ATOM 677 C CA . ASP A 1 83 ? 0.726 11.044 12.046 1.00 95.88 83 ASP A CA 1
ATOM 678 C C . ASP A 1 83 ? 0.673 10.156 13.291 1.00 95.88 83 ASP A C 1
ATOM 680 O O . ASP A 1 83 ? 1.704 9.632 13.721 1.00 95.88 83 ASP A O 1
ATOM 684 N N . GLU A 1 84 ? -0.530 9.877 13.803 1.00 97.19 84 GLU A N 1
ATOM 685 C CA . GLU A 1 84 ? -0.737 8.894 14.871 1.00 97.19 84 GLU A CA 1
ATOM 686 C C . GLU A 1 84 ? -0.251 7.503 14.447 1.00 97.19 84 GLU A C 1
ATOM 688 O O . GLU A 1 84 ? 0.436 6.822 15.209 1.00 97.19 84 GLU A O 1
ATOM 693 N N . TYR A 1 85 ? -0.542 7.084 13.214 1.00 96.56 85 TYR A N 1
ATOM 694 C CA . TYR A 1 85 ? -0.083 5.807 12.677 1.00 96.56 85 TYR A CA 1
ATOM 695 C C . TYR A 1 85 ? 1.443 5.754 12.527 1.00 96.56 85 TYR A C 1
ATOM 697 O O . TYR A 1 85 ? 2.070 4.732 12.826 1.00 96.56 85 TYR A O 1
ATOM 705 N N . LEU A 1 86 ? 2.078 6.845 12.094 1.00 94.31 86 LEU A N 1
ATOM 706 C CA . LEU A 1 86 ? 3.537 6.931 12.019 1.00 94.31 86 LEU A CA 1
ATOM 707 C C . LEU A 1 86 ? 4.179 6.863 13.410 1.00 94.31 86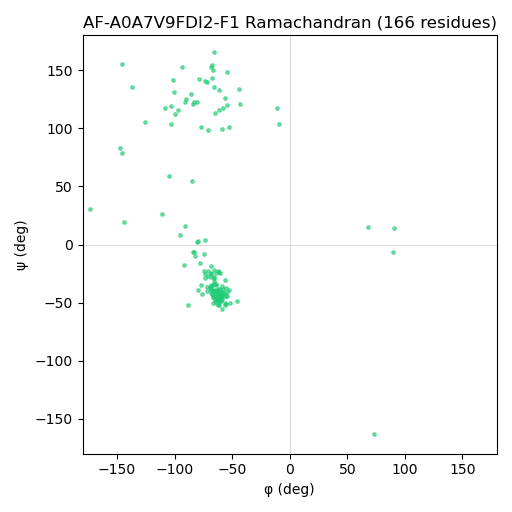 LEU A C 1
ATOM 709 O O . LEU A 1 86 ? 5.186 6.167 13.570 1.00 94.31 86 LEU A O 1
ATOM 713 N N . HIS A 1 87 ? 3.574 7.502 14.412 1.00 95.88 87 HIS A N 1
ATOM 714 C CA . HIS A 1 87 ? 4.009 7.408 15.805 1.00 95.88 87 HIS A CA 1
ATOM 715 C C . HIS A 1 87 ? 3.815 5.992 16.373 1.00 95.88 87 HIS A C 1
ATOM 717 O O . HIS A 1 87 ? 4.737 5.402 16.937 1.00 95.88 87 HIS A O 1
ATOM 723 N N . TYR A 1 88 ? 2.660 5.375 16.123 1.00 94.88 88 TYR A N 1
ATOM 724 C CA . TYR A 1 88 ? 2.411 3.967 16.434 1.00 94.88 88 TYR A CA 1
ATOM 725 C C . TYR A 1 88 ? 3.460 3.050 15.786 1.00 94.88 88 TYR A C 1
ATOM 727 O O . TYR A 1 88 ? 3.922 2.075 16.376 1.00 94.88 88 TYR A O 1
ATOM 735 N N . ARG A 1 89 ? 3.906 3.353 14.565 1.00 94.00 89 ARG A N 1
ATOM 736 C CA . ARG A 1 89 ? 4.966 2.582 13.906 1.00 94.00 89 ARG A CA 1
ATOM 737 C C . ARG A 1 89 ? 6.345 2.807 14.512 1.00 94.00 89 ARG A C 1
ATOM 739 O O . ARG A 1 89 ? 7.122 1.850 14.562 1.00 94.00 89 ARG A O 1
ATOM 746 N N . SER A 1 90 ? 6.663 4.019 14.951 1.00 92.88 90 SER A N 1
ATOM 747 C CA . SER A 1 90 ? 7.966 4.335 15.541 1.00 92.88 90 SER A CA 1
ATOM 748 C C . SER A 1 90 ? 8.131 3.773 16.956 1.00 92.88 90 SER A C 1
ATOM 750 O O . SER A 1 90 ? 9.263 3.458 17.327 1.00 92.88 90 SER A O 1
ATOM 752 N N . SER A 1 91 ? 7.031 3.553 17.685 1.00 94.69 91 SER A N 1
ATOM 753 C CA . SER A 1 91 ? 7.026 2.948 19.027 1.00 94.69 91 SER A CA 1
ATOM 754 C C . SER A 1 91 ? 7.276 1.433 19.045 1.00 94.69 91 SER A C 1
ATOM 756 O O . SER A 1 91 ? 7.476 0.840 20.103 1.00 94.69 91 SER A O 1
ATOM 758 N N . HIS A 1 92 ? 7.313 0.778 17.881 1.00 93.75 92 HIS A N 1
ATOM 759 C CA . HIS A 1 92 ? 7.663 -0.637 17.794 1.00 93.75 92 HIS A CA 1
ATOM 760 C C . HIS A 1 92 ? 9.128 -0.899 18.164 1.00 93.75 92 HIS A C 1
ATOM 762 O O . HIS A 1 92 ? 10.011 -0.071 17.931 1.00 93.75 92 HIS A O 1
ATOM 768 N N . SER A 1 93 ? 9.408 -2.123 18.625 1.00 96.81 93 SER A N 1
ATOM 769 C CA . SER A 1 93 ? 10.777 -2.577 18.881 1.00 96.81 93 SER A CA 1
ATOM 770 C C . SER A 1 93 ? 11.676 -2.425 17.647 1.00 96.81 93 SER A C 1
ATOM 772 O O . SER A 1 93 ? 11.228 -2.574 16.502 1.00 96.81 93 SER A O 1
ATOM 774 N N . ALA A 1 94 ? 12.968 -2.169 17.873 1.00 95.69 94 ALA A N 1
ATOM 775 C CA . ALA A 1 94 ? 13.950 -1.969 16.804 1.00 95.69 94 ALA A CA 1
ATOM 776 C C . ALA A 1 94 ? 13.953 -3.126 15.788 1.00 95.69 94 ALA A C 1
ATOM 778 O O . ALA A 1 94 ? 13.983 -2.891 14.581 1.00 95.69 94 ALA A O 1
ATOM 779 N N . MET A 1 95 ? 13.806 -4.367 16.264 1.00 95.50 95 MET A N 1
ATOM 780 C CA . MET A 1 95 ? 13.712 -5.554 15.411 1.00 95.50 95 MET A CA 1
ATOM 781 C C . MET A 1 95 ? 12.487 -5.512 14.488 1.00 95.50 95 MET A C 1
ATOM 783 O O . MET A 1 95 ? 12.592 -5.761 13.285 1.00 95.50 95 MET A O 1
ATOM 787 N N . ARG A 1 96 ? 11.313 -5.150 15.021 1.00 94.75 96 ARG A N 1
ATOM 788 C CA . ARG A 1 96 ? 10.087 -5.041 14.220 1.00 94.75 96 ARG A CA 1
ATOM 789 C C . ARG A 1 96 ? 10.167 -3.878 13.236 1.00 94.75 96 ARG A C 1
ATOM 791 O O . ARG A 1 96 ? 9.717 -4.015 12.100 1.00 94.75 96 ARG A O 1
ATOM 798 N N . ARG A 1 97 ? 10.789 -2.764 13.625 1.00 94.50 97 ARG A N 1
ATOM 799 C CA . ARG A 1 97 ? 11.061 -1.634 12.724 1.00 94.50 97 ARG A CA 1
ATOM 800 C C . ARG A 1 97 ? 11.982 -2.038 11.576 1.00 94.50 97 ARG A C 1
ATOM 802 O O . ARG A 1 97 ? 11.649 -1.749 10.429 1.00 94.50 97 ARG A O 1
ATOM 809 N N . LEU A 1 98 ? 13.073 -2.748 11.862 1.00 94.69 98 LEU A N 1
ATOM 810 C CA . LEU A 1 98 ? 14.000 -3.252 10.848 1.00 94.69 98 LEU A CA 1
ATOM 811 C C . LEU A 1 98 ? 13.305 -4.229 9.896 1.00 94.69 98 LEU A C 1
ATOM 813 O O . LEU A 1 98 ? 13.395 -4.064 8.682 1.00 94.69 98 LEU A O 1
ATOM 817 N N . LYS A 1 99 ? 12.547 -5.194 10.432 1.00 94.31 99 LYS A N 1
ATOM 818 C CA . LYS A 1 99 ? 11.745 -6.125 9.627 1.00 94.31 99 LYS A CA 1
ATOM 819 C C . LYS A 1 99 ? 10.794 -5.372 8.692 1.00 94.31 99 LYS A C 1
ATOM 821 O O . LYS A 1 99 ? 10.825 -5.602 7.487 1.00 94.31 99 LYS A O 1
ATOM 826 N N . ASN A 1 100 ? 10.012 -4.434 9.226 1.00 93.19 100 ASN A N 1
ATOM 827 C CA . ASN A 1 100 ? 9.063 -3.642 8.443 1.00 93.19 100 ASN A CA 1
ATOM 828 C C . ASN A 1 100 ? 9.757 -2.794 7.368 1.00 93.19 100 ASN A C 1
ATOM 830 O O . ASN A 1 100 ? 9.236 -2.660 6.263 1.00 93.19 100 ASN A O 1
ATOM 834 N N . ALA A 1 101 ? 10.911 -2.201 7.686 1.00 94.19 101 ALA A N 1
ATOM 835 C CA . ALA A 1 101 ? 11.695 -1.420 6.736 1.00 94.19 101 ALA A CA 1
ATOM 836 C C . ALA A 1 101 ? 12.233 -2.304 5.605 1.00 94.19 101 ALA A C 1
ATOM 838 O O . ALA A 1 101 ? 12.131 -1.937 4.439 1.00 94.19 101 ALA A O 1
ATOM 839 N N . ARG A 1 102 ? 12.749 -3.487 5.946 1.00 95.06 102 ARG A N 1
ATOM 840 C CA . ARG A 1 102 ? 13.258 -4.476 4.995 1.00 95.06 102 ARG A CA 1
ATOM 841 C C . ARG A 1 102 ? 12.167 -4.964 4.039 1.00 95.06 102 ARG A C 1
ATOM 843 O O . ARG A 1 102 ? 12.388 -4.999 2.833 1.00 95.06 102 ARG A O 1
ATOM 850 N N . GLU A 1 103 ? 10.987 -5.290 4.563 1.00 94.06 103 GLU A N 1
ATOM 851 C CA . GLU A 1 103 ? 9.826 -5.681 3.753 1.00 94.06 103 GLU A CA 1
ATOM 852 C C . GLU A 1 103 ? 9.381 -4.547 2.821 1.00 94.06 103 GLU A C 1
ATOM 854 O O . GLU A 1 103 ? 9.206 -4.776 1.629 1.00 94.06 103 GLU A O 1
ATOM 859 N N . LEU A 1 104 ? 9.269 -3.317 3.339 1.00 94.69 104 LEU A N 1
ATOM 860 C CA . LEU A 1 104 ? 8.895 -2.147 2.541 1.00 94.69 104 LEU A CA 1
ATOM 861 C C . LEU A 1 104 ? 9.887 -1.904 1.398 1.00 94.69 104 LEU A C 1
ATOM 863 O O . LEU A 1 104 ? 9.484 -1.694 0.258 1.00 94.69 104 LEU A O 1
ATOM 867 N N . TRP A 1 105 ? 11.188 -1.937 1.688 1.00 95.75 105 TRP A N 1
ATOM 868 C CA . TRP A 1 105 ? 12.210 -1.744 0.663 1.00 95.75 105 TRP A CA 1
ATOM 869 C C . TRP A 1 105 ? 12.230 -2.877 -0.359 1.00 95.75 105 TRP A C 1
ATOM 871 O O . TRP A 1 105 ? 12.436 -2.607 -1.539 1.00 95.75 105 TRP A O 1
ATOM 881 N N . SER A 1 106 ? 11.960 -4.118 0.052 1.00 94.69 106 SER A N 1
ATOM 882 C CA . SER A 1 106 ? 11.798 -5.229 -0.888 1.00 94.69 106 SER A CA 1
ATOM 883 C C . SER A 1 106 ? 10.653 -4.970 -1.874 1.00 94.69 106 SER A C 1
ATOM 885 O O . SER A 1 106 ? 10.857 -5.077 -3.083 1.00 94.69 106 SER A O 1
ATOM 887 N N . GLU A 1 107 ? 9.485 -4.546 -1.388 1.00 93.62 107 GLU A N 1
ATOM 888 C CA . GLU A 1 107 ? 8.319 -4.220 -2.223 1.00 93.62 107 GLU A CA 1
ATOM 889 C C . GLU A 1 107 ? 8.608 -3.059 -3.191 1.00 93.62 107 GLU A C 1
ATOM 891 O O . GLU A 1 107 ? 8.307 -3.152 -4.384 1.00 93.62 107 GLU A O 1
ATOM 896 N N . VAL A 1 108 ? 9.260 -1.996 -2.703 1.00 94.56 108 VAL A N 1
ATOM 897 C CA . VAL A 1 108 ? 9.672 -0.839 -3.517 1.00 94.56 108 VAL A CA 1
ATOM 898 C C . VAL A 1 108 ? 10.646 -1.258 -4.619 1.00 94.56 108 VAL A C 1
ATOM 900 O O . VAL A 1 108 ? 10.443 -0.926 -5.786 1.00 94.56 108 VAL A O 1
ATOM 903 N N . LEU A 1 109 ? 11.690 -2.019 -4.280 1.00 94.19 109 LEU A N 1
ATOM 904 C CA . LEU A 1 109 ? 12.670 -2.491 -5.259 1.00 94.19 109 LEU A CA 1
ATOM 905 C C . LEU A 1 109 ? 12.031 -3.435 -6.283 1.00 94.19 109 LEU A C 1
ATOM 907 O O . LEU A 1 109 ? 12.300 -3.325 -7.478 1.00 94.19 109 LEU A O 1
ATOM 911 N N . TYR A 1 110 ? 11.137 -4.319 -5.846 1.00 93.19 110 TYR A N 1
ATOM 912 C CA . TYR A 1 110 ? 10.407 -5.211 -6.742 1.00 93.19 110 TYR A CA 1
ATOM 913 C C . TYR A 1 110 ? 9.548 -4.435 -7.754 1.00 93.19 110 TYR A C 1
ATOM 9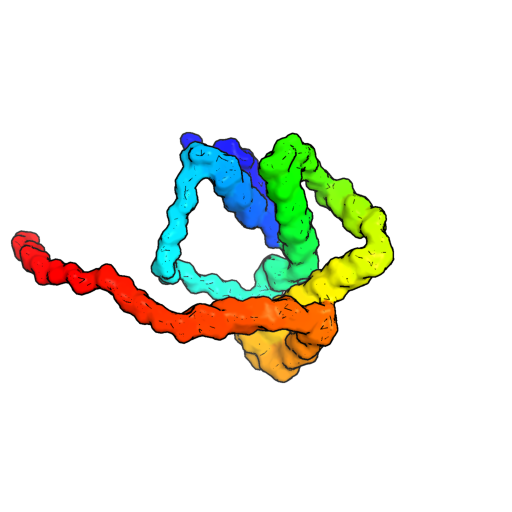15 O O . TYR A 1 110 ? 9.568 -4.727 -8.957 1.00 93.19 110 TYR A O 1
ATOM 923 N N . LYS A 1 111 ? 8.827 -3.404 -7.293 1.00 91.94 111 LYS A N 1
ATOM 924 C CA . LYS A 1 111 ? 8.048 -2.516 -8.166 1.00 91.94 111 LYS A CA 1
ATOM 925 C C . LYS A 1 111 ? 8.955 -1.780 -9.153 1.00 91.94 111 LYS A C 1
ATOM 927 O O . LYS A 1 111 ? 8.674 -1.817 -10.350 1.00 91.94 111 LYS A O 1
ATOM 932 N N . ASN A 1 112 ? 10.064 -1.207 -8.685 1.00 92.12 112 ASN A N 1
ATOM 933 C CA . ASN A 1 112 ? 11.040 -0.519 -9.536 1.00 92.12 112 ASN A CA 1
ATOM 934 C C . ASN A 1 112 ? 11.623 -1.445 -10.609 1.00 92.12 112 ASN A C 1
ATOM 936 O O . ASN A 1 112 ? 11.738 -1.055 -11.767 1.00 92.12 112 ASN A O 1
ATOM 940 N N . SER A 1 113 ? 11.942 -2.690 -10.249 1.00 92.94 113 SER A N 1
ATOM 941 C CA . SER A 1 113 ? 12.402 -3.695 -11.208 1.00 92.94 113 SER A CA 1
ATOM 942 C C . SER A 1 113 ? 11.360 -3.970 -12.294 1.00 92.94 113 SER A C 1
ATOM 944 O O . SER A 1 113 ? 11.684 -3.983 -13.480 1.00 92.94 113 SER A O 1
ATOM 946 N N . THR A 1 114 ? 10.093 -4.124 -11.902 1.00 91.25 114 THR A N 1
ATOM 947 C CA . THR A 1 114 ? 8.990 -4.361 -12.845 1.00 91.25 114 THR A CA 1
ATOM 948 C C . THR A 1 114 ? 8.839 -3.198 -13.824 1.00 91.25 114 THR A C 1
ATOM 950 O O . THR A 1 114 ? 8.699 -3.421 -15.024 1.00 91.25 114 THR A O 1
ATOM 953 N N . VAL A 1 115 ? 8.907 -1.962 -13.325 1.00 91.62 115 VAL A N 1
ATOM 954 C CA . VAL A 1 115 ? 8.835 -0.756 -14.158 1.00 91.62 115 VAL A CA 1
ATOM 955 C C . VAL A 1 115 ? 9.999 -0.717 -15.146 1.00 91.62 115 VAL A C 1
ATOM 957 O O . VAL A 1 115 ? 9.759 -0.642 -16.345 1.00 91.62 115 VAL A O 1
ATOM 960 N N . LEU A 1 116 ? 11.243 -0.868 -14.676 1.00 91.69 116 LEU A N 1
ATOM 961 C CA . LEU A 1 116 ? 12.430 -0.880 -15.542 1.00 91.69 116 LEU A CA 1
ATOM 962 C C . LEU A 1 116 ? 12.359 -1.973 -16.613 1.00 91.69 116 LEU A C 1
ATOM 964 O O . LEU A 1 116 ? 12.774 -1.752 -17.749 1.00 91.69 116 LEU A O 1
ATOM 968 N N . HIS A 1 117 ? 11.829 -3.148 -16.267 1.00 91.94 117 HIS A N 1
ATOM 969 C CA . HIS A 1 117 ? 11.654 -4.246 -17.210 1.00 91.94 117 HIS A CA 1
ATOM 970 C C . HIS A 1 117 ? 10.658 -3.892 -18.324 1.00 91.94 117 HIS A C 1
ATOM 972 O O . HIS A 1 117 ? 10.955 -4.121 -19.498 1.00 91.94 117 HIS A O 1
ATOM 978 N N . VAL A 1 118 ? 9.505 -3.319 -17.963 1.00 89.69 118 VAL A N 1
ATOM 979 C CA . VAL A 1 118 ? 8.458 -2.910 -18.916 1.00 89.69 118 VAL A CA 1
ATOM 980 C C . VAL A 1 118 ? 8.913 -1.730 -19.777 1.00 89.69 118 VAL A C 1
ATOM 982 O O . VAL A 1 118 ? 8.629 -1.713 -20.970 1.00 89.69 118 VAL A O 1
ATOM 985 N N . SER A 1 119 ? 9.698 -0.804 -19.223 1.00 88.50 119 SER A N 1
ATOM 986 C CA . SER A 1 119 ? 10.298 0.320 -19.958 1.00 88.50 119 SER A CA 1
ATOM 987 C C . SER A 1 119 ? 11.469 -0.070 -20.875 1.00 88.50 119 SER A C 1
ATOM 989 O O . SER A 1 119 ? 12.118 0.805 -21.441 1.00 88.50 119 SER A O 1
ATOM 991 N N . GLY A 1 120 ? 11.805 -1.359 -20.999 1.00 90.50 120 GLY A N 1
ATOM 992 C CA . GLY A 1 120 ? 12.874 -1.852 -21.881 1.00 90.50 120 GLY A CA 1
ATOM 993 C C . GLY A 1 120 ? 14.272 -1.928 -21.251 1.00 90.50 120 GLY A C 1
ATOM 994 O O . GLY A 1 120 ? 15.177 -2.533 -21.825 1.00 90.50 120 GLY A O 1
ATOM 995 N N . HIS A 1 121 ? 14.465 -1.432 -20.028 1.00 90.56 121 HIS A N 1
ATOM 996 C CA . HIS A 1 121 ? 15.745 -1.428 -19.312 1.00 90.56 121 HIS A CA 1
ATOM 997 C C . HIS A 1 121 ? 16.009 -2.741 -18.548 1.00 90.56 121 HIS A C 1
ATOM 999 O O . HIS A 1 121 ? 16.289 -2.746 -17.345 1.00 90.56 121 HIS A O 1
ATOM 1005 N N . ARG A 1 122 ? 15.946 -3.882 -19.246 1.00 90.88 122 ARG A N 1
ATOM 1006 C CA . ARG A 1 122 ? 15.974 -5.228 -18.634 1.00 90.88 122 ARG A CA 1
ATOM 1007 C C . ARG A 1 122 ? 17.219 -5.509 -17.788 1.00 90.88 122 ARG A C 1
ATOM 1009 O O . ARG A 1 122 ? 17.094 -6.069 -16.706 1.00 90.88 122 ARG A O 1
ATOM 1016 N N . ALA A 1 123 ? 18.402 -5.087 -18.237 1.00 92.69 123 ALA A N 1
ATOM 1017 C CA . ALA A 1 123 ? 19.638 -5.279 -17.475 1.00 92.69 123 ALA A CA 1
ATOM 1018 C C . ALA A 1 123 ? 19.620 -4.490 -16.153 1.00 92.69 123 ALA A C 1
ATOM 1020 O O . ALA A 1 123 ? 19.925 -5.034 -15.094 1.00 92.69 123 ALA A O 1
ATOM 1021 N N . LYS A 1 124 ? 19.171 -3.227 -16.195 1.00 91.94 124 LYS A N 1
ATOM 1022 C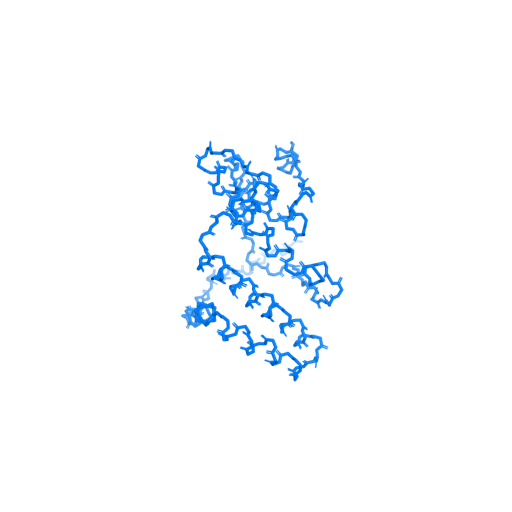 CA . LYS A 1 124 ? 19.040 -2.380 -14.998 1.00 91.94 124 LYS A CA 1
ATOM 1023 C C . LYS A 1 124 ? 17.973 -2.907 -14.040 1.00 91.94 124 LYS A C 1
ATOM 1025 O O . LYS A 1 124 ? 18.114 -2.727 -12.837 1.00 91.94 124 LYS A O 1
ATOM 1030 N N . ALA A 1 125 ? 16.944 -3.589 -14.548 1.00 93.62 125 ALA A N 1
ATOM 1031 C CA . ALA A 1 125 ? 15.905 -4.204 -13.727 1.00 93.62 125 ALA A CA 1
ATOM 1032 C C . ALA A 1 125 ? 16.438 -5.324 -12.812 1.00 93.62 125 ALA A C 1
ATOM 1034 O O . ALA A 1 125 ? 15.836 -5.571 -11.767 1.00 93.62 125 ALA A O 1
ATOM 1035 N N . MET A 1 126 ? 17.562 -5.968 -13.150 1.00 93.50 126 MET A N 1
ATOM 1036 C CA . MET A 1 126 ? 18.113 -7.084 -12.367 1.00 93.50 126 MET A CA 1
ATOM 1037 C C . MET A 1 126 ? 18.619 -6.658 -10.989 1.00 93.50 126 MET A C 1
ATOM 1039 O O . MET A 1 126 ? 18.385 -7.362 -10.011 1.00 93.50 126 MET A O 1
ATOM 1043 N N . VAL A 1 127 ? 19.261 -5.494 -10.887 1.00 94.19 127 VAL A N 1
ATOM 1044 C CA . VAL A 1 127 ? 19.818 -4.987 -9.623 1.00 94.19 127 VAL A CA 1
ATOM 1045 C C . VAL A 1 127 ? 18.741 -4.837 -8.533 1.00 94.19 127 VAL A C 1
ATOM 1047 O O . VAL A 1 127 ? 18.873 -5.466 -7.479 1.00 94.19 127 VAL A O 1
ATOM 1050 N N . PRO A 1 128 ? 17.639 -4.088 -8.747 1.00 93.50 128 PRO A N 1
ATOM 1051 C CA . PRO A 1 128 ? 16.577 -3.993 -7.753 1.00 93.50 128 PRO A CA 1
ATOM 1052 C C . PRO A 1 128 ? 15.823 -5.319 -7.576 1.00 93.50 128 PRO A C 1
ATOM 1054 O O . PRO A 1 128 ? 15.349 -5.599 -6.476 1.00 93.50 128 PRO A O 1
ATOM 1057 N N . LEU A 1 129 ? 15.755 -6.179 -8.601 1.00 93.12 129 LEU A N 1
ATOM 1058 C CA . LEU A 1 129 ? 15.138 -7.502 -8.466 1.00 93.12 129 LEU A CA 1
ATOM 1059 C C . LEU A 1 129 ? 15.880 -8.359 -7.438 1.00 93.12 129 LEU A C 1
ATOM 1061 O O . LEU A 1 129 ? 15.273 -8.863 -6.493 1.00 93.12 129 LEU A O 1
ATOM 1065 N N . VAL A 1 130 ? 17.198 -8.469 -7.598 1.00 93.12 130 VAL A N 1
ATOM 1066 C CA . VAL A 1 130 ? 18.078 -9.223 -6.704 1.00 93.12 130 VAL A CA 1
ATOM 1067 C C . VAL A 1 130 ? 18.055 -8.611 -5.303 1.00 93.12 130 VAL A C 1
ATOM 1069 O O . VAL A 1 130 ? 17.868 -9.333 -4.324 1.00 93.12 130 VAL A O 1
ATOM 1072 N N . GLY A 1 131 ? 18.127 -7.280 -5.198 1.00 92.94 131 GLY A N 1
ATOM 1073 C CA . GLY A 1 131 ? 17.981 -6.580 -3.919 1.00 92.94 131 GLY A CA 1
ATOM 1074 C C . GLY A 1 131 ? 16.660 -6.905 -3.210 1.00 92.94 131 GLY A C 1
ATOM 1075 O O . GLY A 1 131 ? 16.655 -7.187 -2.012 1.00 92.94 131 GLY A O 1
ATOM 1076 N N . SER A 1 132 ? 15.540 -6.955 -3.942 1.00 93.44 132 SER A N 1
ATOM 1077 C CA . SER A 1 132 ? 14.240 -7.318 -3.363 1.00 93.44 132 SER A CA 1
ATOM 1078 C C . SER A 1 132 ? 14.224 -8.742 -2.797 1.00 93.44 132 SER A C 1
ATOM 1080 O O . SER A 1 132 ? 13.672 -8.962 -1.714 1.00 93.44 132 SER A O 1
ATOM 1082 N N . LEU A 1 133 ? 14.863 -9.688 -3.493 1.00 92.00 133 LEU A N 1
ATOM 1083 C CA . LEU A 1 133 ? 14.926 -11.094 -3.104 1.00 92.00 133 LEU A CA 1
ATOM 1084 C C . LEU A 1 133 ? 15.729 -11.281 -1.814 1.00 92.00 133 LEU A C 1
ATOM 1086 O O . LEU A 1 133 ? 15.266 -11.971 -0.907 1.00 92.00 133 LEU A O 1
ATOM 1090 N N . PHE A 1 134 ? 16.885 -10.625 -1.700 1.00 92.12 134 PHE A N 1
ATOM 1091 C CA . PHE A 1 134 ? 17.709 -10.683 -0.490 1.00 92.12 134 PHE A CA 1
ATOM 1092 C C . PHE A 1 134 ? 17.024 -10.038 0.714 1.00 92.12 134 PHE A C 1
ATOM 1094 O O . PHE A 1 134 ? 17.087 -10.565 1.827 1.00 92.12 134 PHE A O 1
ATOM 1101 N N . LEU A 1 135 ? 16.334 -8.914 0.505 1.00 90.12 135 LEU A N 1
ATOM 1102 C CA . LEU A 1 135 ? 15.636 -8.242 1.593 1.00 90.12 135 LEU A CA 1
ATOM 1103 C C . LEU A 1 135 ? 14.449 -9.068 2.092 1.00 90.12 135 LEU A C 1
ATOM 1105 O O . LEU A 1 135 ? 14.272 -9.166 3.300 1.00 90.12 135 LEU A O 1
ATOM 1109 N N . TYR A 1 136 ? 13.646 -9.700 1.235 1.00 90.06 136 TYR A N 1
ATOM 1110 C CA . TYR A 1 136 ? 12.474 -10.444 1.710 1.00 90.06 136 TYR A CA 1
ATOM 1111 C C . TYR A 1 136 ? 12.177 -11.694 0.863 1.00 90.06 136 TYR A C 1
ATOM 1113 O O . TYR A 1 136 ? 11.258 -11.702 0.043 1.00 90.06 136 TYR A O 1
ATOM 1121 N N . PRO A 1 137 ? 12.917 -12.797 1.075 1.00 85.38 137 PRO A N 1
ATOM 1122 C CA . PRO A 1 137 ? 12.821 -13.976 0.213 1.00 85.38 137 PRO A CA 1
ATOM 1123 C C . PRO A 1 137 ? 11.459 -14.682 0.295 1.00 85.38 137 PRO A C 1
ATOM 1125 O O . PRO A 1 137 ? 10.968 -15.217 -0.699 1.00 85.38 137 PRO A O 1
ATOM 1128 N N . SER A 1 138 ? 10.780 -14.647 1.446 1.00 84.62 138 SER A N 1
ATOM 1129 C CA . SER A 1 138 ? 9.460 -15.273 1.600 1.00 84.62 138 SER A CA 1
ATOM 1130 C C . SER A 1 138 ? 8.354 -14.581 0.794 1.00 84.62 138 SER A C 1
ATOM 1132 O O . SER A 1 138 ? 7.392 -15.245 0.405 1.00 84.62 138 SER A O 1
ATOM 1134 N N . PHE A 1 139 ? 8.491 -13.287 0.480 1.00 80.00 139 PHE A N 1
ATOM 1135 C CA . PHE A 1 139 ? 7.576 -12.589 -0.435 1.00 80.00 139 PHE A CA 1
ATOM 1136 C C . PHE A 1 139 ? 7.586 -13.219 -1.825 1.00 80.00 139 PHE A C 1
ATOM 1138 O O . PHE A 1 139 ? 6.532 -13.483 -2.406 1.00 80.00 139 PHE A O 1
ATOM 1145 N N . TRP A 1 140 ? 8.778 -13.539 -2.321 1.00 77.25 140 TRP A N 1
ATOM 1146 C CA . TRP A 1 140 ? 8.970 -14.202 -3.604 1.00 77.25 140 TRP A CA 1
ATOM 1147 C C . TRP A 1 140 ? 8.402 -15.615 -3.618 1.00 77.25 140 TRP A C 1
ATOM 1149 O O . TRP A 1 140 ? 7.688 -15.977 -4.553 1.00 77.25 140 TRP A O 1
ATOM 1159 N N . VAL A 1 141 ? 8.639 -16.388 -2.557 1.00 79.88 141 VAL A N 1
ATOM 1160 C CA . VAL A 1 141 ? 8.060 -17.731 -2.418 1.00 79.88 141 VAL A CA 1
ATOM 1161 C C . VAL A 1 141 ? 6.532 -17.672 -2.459 1.00 79.88 141 VAL A C 1
ATOM 1163 O O . VAL A 1 141 ? 5.914 -18.430 -3.203 1.00 79.88 141 VAL A O 1
ATOM 1166 N N . SER A 1 142 ? 5.912 -16.748 -1.720 1.00 79.06 142 SER A N 1
ATOM 1167 C CA . SER A 1 142 ? 4.454 -16.558 -1.731 1.00 79.06 142 SER A CA 1
ATOM 1168 C C . SER A 1 142 ? 3.927 -16.212 -3.131 1.00 79.06 142 SER A C 1
ATOM 1170 O O . SER A 1 142 ? 2.958 -16.802 -3.617 1.00 79.06 142 SER A O 1
ATOM 1172 N N . ARG A 1 143 ? 4.618 -15.309 -3.833 1.00 76.25 143 ARG A N 1
ATOM 1173 C CA . ARG A 1 143 ? 4.217 -14.831 -5.163 1.00 76.25 143 ARG A CA 1
ATOM 1174 C C . ARG A 1 143 ? 4.437 -15.861 -6.275 1.00 76.25 143 ARG A C 1
ATOM 1176 O O . ARG A 1 143 ? 3.700 -15.856 -7.255 1.00 76.25 143 ARG A O 1
ATOM 1183 N N . MET A 1 144 ? 5.420 -16.749 -6.134 1.00 77.56 144 MET A N 1
ATOM 1184 C CA . MET A 1 144 ? 5.609 -17.880 -7.046 1.00 77.56 144 MET A CA 1
ATOM 1185 C C . MET A 1 144 ? 4.593 -18.987 -6.773 1.00 77.56 144 MET A C 1
ATOM 1187 O O . MET A 1 144 ? 3.992 -19.495 -7.717 1.00 77.56 144 MET A O 1
ATOM 1191 N N . LYS A 1 145 ? 4.320 -19.310 -5.501 1.00 74.69 145 LYS A N 1
ATOM 1192 C CA . LYS A 1 145 ? 3.303 -20.307 -5.130 1.00 74.69 145 LYS A CA 1
ATOM 1193 C C . LYS A 1 145 ? 1.941 -19.994 -5.745 1.00 74.69 145 LYS A C 1
ATOM 1195 O O . LYS A 1 145 ? 1.309 -20.902 -6.260 1.00 74.69 145 LYS A O 1
ATOM 1200 N N . SER A 1 146 ? 1.511 -18.733 -5.772 1.00 64.94 146 SER A N 1
ATOM 1201 C CA . SER A 1 146 ? 0.226 -18.359 -6.383 1.00 64.94 146 SER A CA 1
ATOM 1202 C C . SER A 1 146 ? 0.187 -18.519 -7.908 1.00 64.94 146 SER A C 1
ATOM 1204 O O . SER A 1 146 ? -0.890 -18.721 -8.465 1.00 64.94 146 SER A O 1
ATOM 1206 N N . LYS A 1 147 ? 1.339 -18.471 -8.589 1.00 63.88 147 LYS A N 1
ATOM 1207 C CA . LYS A 1 147 ? 1.446 -18.784 -10.023 1.00 63.88 147 LYS A CA 1
ATOM 1208 C C . LYS A 1 147 ? 1.473 -20.291 -10.275 1.00 63.88 147 LYS A C 1
ATOM 1210 O O . LYS A 1 147 ? 0.830 -20.748 -11.211 1.00 63.88 147 LYS A O 1
ATOM 1215 N N . PHE A 1 148 ? 2.154 -21.054 -9.419 1.00 60.81 148 PHE A N 1
ATOM 1216 C CA . PHE A 1 148 ? 2.240 -22.511 -9.543 1.00 60.81 148 PHE A CA 1
ATOM 1217 C C . PHE A 1 148 ? 0.968 -23.242 -9.082 1.00 60.81 148 PHE A C 1
ATOM 1219 O O . PHE A 1 148 ? 0.574 -24.210 -9.719 1.00 60.81 148 PHE A O 1
ATOM 1226 N N . LEU A 1 149 ? 0.255 -22.761 -8.056 1.00 56.62 149 LEU A N 1
ATOM 1227 C CA . LEU A 1 149 ? -1.048 -23.324 -7.663 1.00 56.62 149 LEU A CA 1
ATOM 1228 C C . LEU A 1 149 ? -2.164 -23.013 -8.674 1.00 56.62 149 LEU A C 1
ATOM 1230 O O . LEU A 1 149 ? -3.147 -23.744 -8.736 1.00 56.62 149 LEU A O 1
ATOM 1234 N N . LYS A 1 150 ? -2.015 -21.963 -9.491 1.00 52.59 150 LYS A N 1
ATOM 1235 C CA . LYS A 1 150 ? -2.931 -21.661 -10.604 1.00 52.59 150 LYS A CA 1
ATOM 1236 C C . LYS A 1 150 ? -2.679 -22.510 -11.862 1.00 52.59 150 LYS A C 1
ATOM 1238 O O . LYS A 1 150 ? -3.386 -22.323 -12.843 1.00 52.59 150 LYS A O 1
ATOM 1243 N N . LEU A 1 151 ? -1.728 -23.453 -11.827 1.00 44.69 151 LEU A N 1
ATOM 1244 C CA . LEU A 1 151 ? -1.511 -24.469 -12.871 1.00 44.69 151 LEU A CA 1
ATOM 1245 C C . LEU A 1 151 ? -2.291 -25.781 -12.617 1.00 44.69 151 LEU A C 1
ATOM 1247 O O . LEU A 1 151 ? -2.005 -26.796 -13.244 1.00 44.69 151 LEU A O 1
ATOM 1251 N N . GLY A 1 152 ? -3.292 -25.778 -11.726 1.00 40.12 152 GLY A N 1
ATOM 1252 C CA . GLY A 1 152 ? -4.353 -26.798 -11.736 1.00 40.12 152 GLY A CA 1
ATOM 1253 C C . GLY A 1 152 ? -5.246 -26.630 -12.975 1.00 40.12 152 GLY A C 1
ATOM 1254 O O . GLY A 1 152 ? -5.325 -25.513 -13.490 1.00 40.12 152 GLY A O 1
ATOM 1255 N N . PRO A 1 153 ? -5.895 -27.696 -13.490 1.00 38.12 153 PRO A N 1
ATOM 1256 C CA . PRO A 1 153 ? -6.537 -27.667 -14.799 1.00 38.12 153 PRO A CA 1
ATOM 1257 C C . PRO A 1 153 ? -7.522 -26.506 -14.867 1.00 38.12 153 PRO A C 1
ATOM 1259 O O . PRO A 1 153 ? -8.465 -26.421 -14.077 1.00 38.12 153 PRO A O 1
ATOM 1262 N N . HIS A 1 154 ? -7.268 -25.605 -15.815 1.00 42.81 154 HIS A N 1
ATOM 1263 C CA . HIS A 1 154 ? -8.210 -24.594 -16.252 1.00 42.81 154 HIS A CA 1
ATOM 1264 C C . HIS A 1 154 ? -9.494 -25.342 -16.614 1.00 42.81 154 HIS A C 1
ATOM 1266 O O . HIS A 1 154 ? -9.543 -26.016 -17.638 1.00 42.81 154 HIS A O 1
ATOM 1272 N N . ARG A 1 155 ? -10.495 -25.334 -15.727 1.00 34.34 155 ARG A N 1
ATOM 1273 C CA . ARG A 1 155 ? -11.815 -25.864 -16.061 1.00 34.34 155 ARG A CA 1
ATOM 1274 C C . ARG A 1 155 ? -12.351 -24.947 -17.162 1.00 34.34 155 ARG A C 1
ATOM 1276 O O . ARG A 1 155 ? -12.568 -23.773 -16.855 1.00 34.34 155 ARG A O 1
ATOM 1283 N N . PRO A 1 156 ? -12.527 -25.414 -18.411 1.00 36.44 156 PRO A N 1
ATOM 1284 C CA . PRO A 1 156 ? -13.260 -24.630 -19.386 1.00 36.44 156 PRO A CA 1
ATOM 1285 C C . PRO A 1 156 ? -14.670 -24.469 -18.820 1.00 36.44 156 PRO A C 1
ATOM 1287 O O . PRO A 1 156 ? -15.368 -25.451 -18.563 1.00 36.44 156 PRO A O 1
ATOM 1290 N N . GLY A 1 157 ? -15.037 -23.226 -18.519 1.00 34.03 157 GLY A N 1
ATOM 1291 C CA . GLY A 1 157 ? -16.389 -22.883 -18.117 1.00 34.03 157 GLY A CA 1
ATOM 1292 C C . GLY A 1 157 ? -17.341 -23.309 -19.223 1.00 34.03 157 GLY A C 1
ATOM 1293 O O . GLY A 1 157 ? -17.235 -22.850 -20.357 1.00 34.03 157 GLY A O 1
ATOM 1294 N N . LEU A 1 158 ? -18.223 -24.239 -18.870 1.00 37.09 158 LEU A N 1
ATOM 1295 C CA . LEU A 1 158 ? -19.406 -24.635 -19.613 1.00 37.09 158 LEU A CA 1
ATOM 1296 C C . LEU A 1 158 ? -20.140 -23.400 -20.145 1.00 37.09 158 LEU A C 1
ATOM 1298 O O . LEU A 1 158 ? -20.574 -22.547 -19.378 1.00 37.09 158 LEU A O 1
ATOM 1302 N N . GLY A 1 159 ? -20.277 -2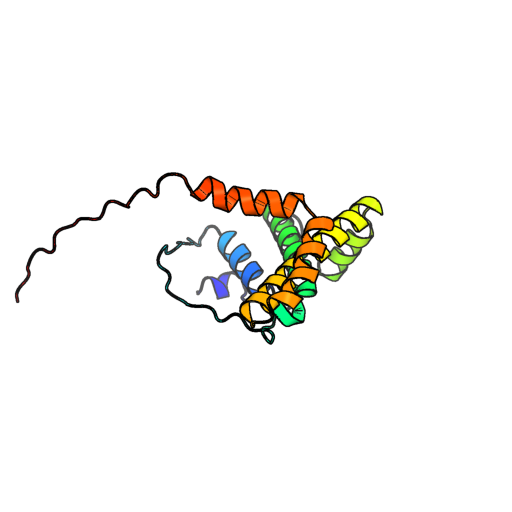3.346 -21.466 1.00 31.61 159 GLY A N 1
ATOM 1303 C CA . GLY A 1 159 ? -20.975 -22.279 -22.172 1.00 31.61 159 GLY A CA 1
ATOM 1304 C C . GLY A 1 159 ? -21.113 -22.546 -23.667 1.00 31.61 159 GLY A C 1
ATOM 1305 O O . GLY A 1 159 ? -21.127 -21.609 -24.454 1.00 31.61 159 GLY A O 1
ATOM 1306 N N . GLN A 1 160 ? -21.208 -23.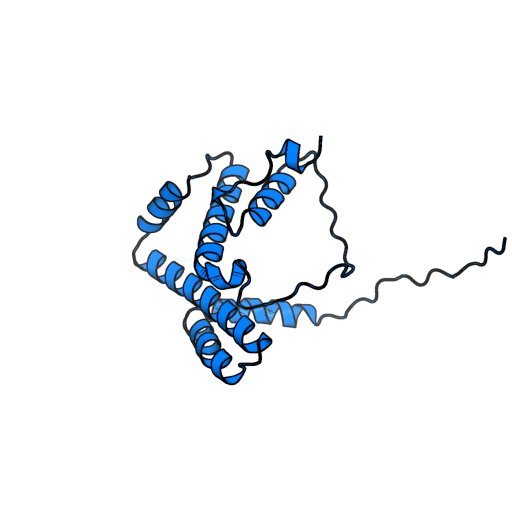816 -24.083 1.00 37.41 160 GLN A N 1
ATOM 1307 C CA . GLN A 1 160 ? -21.906 -24.116 -25.331 1.00 37.41 160 GLN A CA 1
ATOM 1308 C C . GLN A 1 160 ? -23.396 -23.881 -25.067 1.00 37.41 160 GLN A C 1
ATOM 1310 O O . GLN A 1 160 ? -24.067 -24.731 -24.492 1.00 37.41 160 GLN A O 1
ATOM 1315 N N . SER A 1 161 ? -23.908 -22.721 -25.466 1.00 37.03 161 SER A N 1
ATOM 1316 C CA . SER A 1 161 ? -25.337 -22.540 -25.694 1.00 37.03 161 SER A CA 1
ATOM 1317 C C . SER A 1 161 ? -25.522 -22.012 -27.105 1.00 37.03 161 SER A C 1
ATOM 1319 O O . SER A 1 161 ? -25.201 -20.870 -27.414 1.00 37.03 161 SER A O 1
ATOM 1321 N N . GLN A 1 162 ? -25.981 -22.937 -27.942 1.00 33.66 162 GLN A N 1
ATOM 1322 C CA . GLN A 1 162 ? -26.593 -22.781 -29.252 1.00 33.66 162 GLN A CA 1
ATOM 1323 C C . GLN A 1 162 ? -26.973 -21.342 -29.626 1.00 33.66 162 GLN A C 1
ATOM 1325 O O . GLN A 1 162 ? -27.891 -20.756 -29.054 1.00 33.66 162 GLN A O 1
ATOM 1330 N N . ALA A 1 163 ? -26.347 -20.846 -30.694 1.00 33.59 163 ALA A N 1
ATOM 1331 C CA . ALA A 1 163 ? -26.979 -19.883 -31.577 1.00 33.59 163 ALA A CA 1
ATOM 1332 C C . ALA A 1 163 ? -28.254 -20.535 -32.141 1.00 33.59 163 ALA A C 1
ATOM 1334 O O . ALA A 1 163 ? -28.195 -21.382 -33.033 1.00 33.59 163 ALA A O 1
ATOM 1335 N N . ARG A 1 164 ? -29.408 -20.198 -31.560 1.00 33.81 164 ARG A N 1
ATOM 1336 C CA . ARG A 1 164 ? -30.707 -20.397 -32.199 1.00 33.81 164 ARG A CA 1
ATOM 1337 C C . ARG A 1 164 ? -31.039 -19.137 -32.986 1.00 33.81 164 ARG A C 1
ATOM 1339 O O . ARG A 1 164 ? -31.029 -18.038 -32.444 1.00 33.81 164 ARG A O 1
ATOM 1346 N N . ASN A 1 165 ? -31.306 -19.363 -34.266 1.00 39.47 165 ASN A N 1
ATOM 1347 C CA . ASN A 1 165 ? -31.867 -18.429 -35.229 1.00 39.47 165 ASN A CA 1
ATOM 1348 C C . ASN A 1 165 ? -33.047 -17.633 -34.660 1.00 39.47 165 ASN A C 1
ATOM 1350 O O . ASN A 1 165 ? -33.972 -18.239 -34.124 1.00 39.47 165 ASN A O 1
ATOM 1354 N N . VAL A 1 166 ? -33.028 -16.322 -34.895 1.00 36.75 166 VAL A N 1
ATOM 1355 C CA . VAL A 1 166 ? -34.203 -15.459 -35.111 1.00 36.75 166 VAL A CA 1
ATOM 1356 C C . VAL A 1 166 ? -33.715 -14.375 -36.087 1.00 36.75 166 VAL A C 1
ATOM 1358 O O . VAL A 1 166 ? -32.966 -13.489 -35.698 1.00 36.75 166 VAL A O 1
ATOM 1361 N N . SER A 1 167 ? -33.707 -14.645 -37.393 1.00 34.91 167 SER A N 1
ATOM 1362 C CA . SER A 1 167 ? -34.688 -14.123 -38.360 1.00 34.91 167 SER A CA 1
ATOM 1363 C C . SER A 1 167 ? -35.892 -13.399 -37.758 1.00 34.91 167 SER A C 1
ATOM 1365 O O . SER A 1 167 ? -36.806 -14.067 -37.282 1.00 34.91 167 SER A O 1
ATOM 1367 N N . GLU A 1 168 ? -35.871 -12.069 -37.842 1.00 37.66 168 GLU A N 1
ATOM 1368 C CA . GLU A 1 168 ? -36.953 -11.204 -38.344 1.00 37.66 168 GLU A CA 1
ATOM 1369 C C . GLU A 1 168 ? -36.368 -9.851 -38.776 1.00 37.66 168 GLU A C 1
ATOM 1371 O O . GLU A 1 168 ? -35.473 -9.340 -38.062 1.00 37.66 168 GLU A O 1
#

Radius of gyration: 20.87 Å; Cα contacts (8 Å, |Δi|>4): 122; chains: 1; bounding box: 57×40×57 Å

Secondary structure (DSSP, 8-state):
--HHHHHTS--GGGTTSHHHHHHHHHHH-TT-------S----PPP-TTSHHHHTHHHHHHHHHHHHHHHHHHHTTPPPPPHHHHHHHHHTS-HHHHHHHHHHHHHHHHHHHHHHHHHTT-HHHHHHHHHHHHHH-HHHHHHHHHHHHGGGS----------------